Protein AF-A0A969SNU0-F1 (afdb_monomer_lite)

Secondary structure (DSSP, 8-state):
----EEEEEEEE-TTS-EEEEEEEEE-TTS-EEEEEEPPPTTEETTEEPGGG---GGGGHHHHHHHHHHTS--S--S-SS--SSSEEEEEE--TTSSGGGG-HHHHHHHHHHHHHHT--EEEEEES--S-GGGPSPEEETTTTEEE-S--HHHHHHIIIIIIHH----GGGEESPP--

Sequence (178 aa):
RQVSRAAFYRRFNTEGNPRSWGIQFWNGADEQLMTILLPNPLVDGENLLPEGKPDVSKLALYQELRDIYVLGIQPIPFSKNPLKHSYISVCTSTRCLPSRKWQPTFDALKSAVENAGLDIEVRTSGCLEVCQQGPVVFYSDDRTWYTRVNSSVAETIVNEHLLKSNKVIEHCYPPKSV

Foldseek 3Di:
DDWQDKDWDFDADPVRHTFFTWMWTADLVRDTDDIGTAFTQQDDDPDGPPDDRGPCVSCPVVVVCCCVPPVVVDDDPDQFFPDPAKEKEWECEPVAPQNVPRVQLLVLLVVLCVVLVHRYHRYYHYDPPPRVFDRWMFTRTRGWIFGPGGSVNSNCCCVQCVNPVHDPQVGTPPRPDD

Radius of gyration: 20.19 Å; chains: 1; bounding box: 47×32×55 Å

pLDDT: mean 89.55, std 9.38, range [43.19, 98.5]

Structure (mmCIF, N/CA/C/O backbone):
data_AF-A0A969SNU0-F1
#
_entry.id   AF-A0A969SNU0-F1
#
loop_
_atom_site.group_PDB
_atom_site.id
_atom_site.type_symbol
_atom_site.label_atom_id
_atom_site.label_alt_id
_atom_site.label_comp_id
_atom_site.label_asym_id
_atom_site.label_entity_id
_atom_site.label_seq_id
_atom_site.pdbx_PDB_ins_code
_atom_site.Cartn_x
_atom_site.Cartn_y
_atom_site.Cartn_z
_atom_site.occupancy
_atom_site.B_iso_or_equiv
_atom_site.auth_seq_id
_atom_site.auth_comp_id
_atom_site.auth_asym_id
_atom_site.auth_atom_id
_atom_site.pdbx_PDB_model_num
ATOM 1 N N . ARG A 1 1 ? 14.546 -6.048 7.662 1.00 65.94 1 ARG A N 1
ATOM 2 C CA . ARG A 1 1 ? 14.403 -4.609 7.319 1.00 65.94 1 ARG A CA 1
ATOM 3 C C . ARG A 1 1 ? 13.138 -4.467 6.477 1.00 65.94 1 ARG A C 1
ATOM 5 O O . ARG A 1 1 ? 13.038 -5.186 5.493 1.00 65.94 1 ARG A O 1
ATOM 12 N N . GLN A 1 2 ? 12.164 -3.649 6.882 1.00 78.19 2 GLN A N 1
ATOM 13 C CA . GLN A 1 2 ? 10.914 -3.469 6.128 1.00 78.19 2 GLN A CA 1
ATOM 14 C C . GLN A 1 2 ? 11.109 -2.473 4.977 1.00 78.19 2 GLN A C 1
ATOM 16 O O . GLN A 1 2 ? 11.840 -1.490 5.119 1.00 78.19 2 GLN A O 1
ATOM 21 N N . VAL A 1 3 ? 10.453 -2.742 3.849 1.00 85.06 3 VAL A N 1
ATOM 22 C CA . VAL A 1 3 ? 10.376 -1.819 2.712 1.00 85.06 3 VAL A CA 1
ATOM 23 C C . VAL A 1 3 ? 9.491 -0.634 3.097 1.00 85.06 3 VAL A C 1
ATOM 25 O O . VAL A 1 3 ? 8.389 -0.825 3.606 1.00 85.06 3 VAL A O 1
ATOM 28 N N . SER A 1 4 ? 9.966 0.584 2.842 1.00 80.44 4 SER A N 1
ATOM 29 C CA . SER A 1 4 ? 9.209 1.829 3.034 1.00 80.44 4 SER A CA 1
ATOM 30 C C . SER A 1 4 ? 8.809 2.488 1.712 1.00 80.44 4 SER A C 1
ATOM 32 O O . SER A 1 4 ? 7.829 3.225 1.677 1.00 80.44 4 SER A O 1
ATOM 34 N N . ARG A 1 5 ? 9.578 2.247 0.643 1.00 85.31 5 ARG A N 1
ATOM 35 C CA . ARG A 1 5 ? 9.403 2.853 -0.679 1.00 85.31 5 ARG A CA 1
ATOM 36 C C . ARG A 1 5 ? 9.820 1.872 -1.764 1.00 85.31 5 ARG A C 1
ATOM 38 O O . ARG A 1 5 ? 10.840 1.196 -1.623 1.00 85.31 5 ARG A O 1
ATOM 45 N N . ALA A 1 6 ? 9.073 1.872 -2.862 1.00 91.38 6 ALA A N 1
ATOM 46 C CA . ALA A 1 6 ? 9.443 1.233 -4.116 1.00 91.38 6 ALA A CA 1
ATOM 47 C C . ALA A 1 6 ? 9.360 2.256 -5.256 1.00 91.38 6 ALA A C 1
ATOM 49 O O . ALA A 1 6 ? 8.522 3.155 -5.211 1.00 91.38 6 ALA A O 1
ATOM 50 N N . ALA A 1 7 ? 10.218 2.136 -6.265 1.00 93.25 7 ALA A N 1
ATOM 51 C CA . ALA A 1 7 ? 10.156 2.979 -7.455 1.00 93.25 7 ALA A CA 1
ATOM 52 C C . ALA A 1 7 ? 10.641 2.220 -8.687 1.00 93.25 7 ALA A C 1
ATOM 54 O O . ALA A 1 7 ? 11.603 1.450 -8.624 1.00 93.25 7 ALA A O 1
ATOM 55 N N . PHE A 1 8 ? 9.998 2.490 -9.819 1.00 95.88 8 PHE A N 1
ATOM 56 C CA . PHE A 1 8 ? 10.494 2.074 -11.123 1.00 95.88 8 PHE A CA 1
ATOM 57 C C . PHE A 1 8 ? 11.680 2.952 -11.504 1.00 95.88 8 PHE A C 1
ATOM 59 O O . PHE A 1 8 ? 11.614 4.176 -11.381 1.00 95.88 8 PHE A O 1
ATOM 66 N N . TYR A 1 9 ? 12.743 2.347 -12.022 1.00 94.19 9 TYR A N 1
ATOM 67 C CA . TYR A 1 9 ? 13.899 3.085 -12.513 1.00 94.19 9 TYR A CA 1
ATOM 68 C C . TYR A 1 9 ? 14.204 2.745 -13.969 1.00 94.19 9 TYR A C 1
ATOM 70 O O . TYR A 1 9 ? 13.859 1.679 -14.487 1.00 94.19 9 TYR A O 1
ATOM 78 N N . ARG A 1 10 ? 14.908 3.682 -14.605 1.00 94.00 10 ARG A N 1
ATOM 79 C CA . ARG A 1 10 ? 15.679 3.464 -15.826 1.00 94.00 10 ARG A CA 1
ATOM 80 C C . ARG A 1 10 ? 17.091 3.970 -15.573 1.00 94.00 10 ARG A C 1
ATOM 82 O O . ARG A 1 10 ? 17.249 5.092 -15.097 1.00 94.00 10 ARG A O 1
ATOM 89 N N . ARG A 1 11 ? 18.107 3.152 -15.842 1.00 91.31 11 ARG A N 1
ATOM 90 C CA . ARG A 1 11 ? 19.505 3.613 -15.834 1.00 91.31 11 ARG A CA 1
ATOM 91 C C . ARG A 1 11 ? 19.871 4.055 -17.233 1.00 91.31 11 ARG A C 1
ATOM 93 O O . ARG A 1 11 ? 19.587 3.331 -18.181 1.00 91.31 11 ARG A O 1
ATOM 100 N N . PHE A 1 12 ? 20.511 5.205 -17.339 1.00 92.00 12 PHE A N 1
ATOM 101 C CA . PHE A 1 12 ? 20.930 5.788 -18.604 1.00 92.00 12 PHE A CA 1
ATOM 102 C C . PHE A 1 12 ? 22.453 5.712 -18.728 1.00 92.00 12 PHE A C 1
ATOM 104 O O . PHE A 1 12 ? 23.153 5.767 -17.715 1.00 92.00 12 PHE A O 1
ATOM 111 N N . ASN A 1 13 ? 22.966 5.536 -19.946 1.00 88.31 13 ASN A N 1
ATOM 112 C CA . ASN A 1 13 ? 24.395 5.706 -20.215 1.00 88.31 13 ASN A CA 1
ATOM 113 C C . ASN A 1 13 ? 24.758 7.201 -20.308 1.00 88.31 13 ASN A C 1
ATOM 115 O O . ASN A 1 13 ? 23.899 8.075 -20.199 1.00 88.31 13 ASN A O 1
ATOM 119 N N . THR A 1 14 ? 26.038 7.488 -20.542 1.00 91.81 14 THR A N 1
ATOM 120 C CA . THR A 1 14 ? 26.575 8.850 -20.715 1.00 91.81 14 THR A CA 1
ATOM 121 C C . THR A 1 14 ? 25.947 9.624 -21.877 1.00 91.81 14 THR A C 1
ATOM 123 O O . THR A 1 14 ? 25.948 10.848 -21.857 1.00 91.81 14 THR A O 1
ATOM 126 N N . GLU A 1 15 ? 25.381 8.930 -22.864 1.00 90.12 15 GLU A N 1
ATOM 127 C CA . GLU A 1 15 ? 24.693 9.518 -24.021 1.00 90.12 15 GLU A CA 1
ATOM 128 C C . GLU A 1 15 ? 23.202 9.788 -23.752 1.00 90.12 15 GLU A C 1
ATOM 130 O O . GLU A 1 15 ? 22.497 10.277 -24.628 1.00 90.12 15 GLU A O 1
ATOM 135 N N . GLY A 1 16 ? 22.688 9.437 -22.566 1.00 89.38 16 GLY A N 1
ATOM 136 C CA . GLY A 1 16 ? 21.270 9.585 -22.225 1.00 89.38 16 GLY A CA 1
ATOM 137 C C . GLY A 1 16 ? 20.365 8.463 -22.747 1.00 89.38 16 GLY A C 1
ATOM 138 O O . GLY A 1 16 ? 19.144 8.566 -22.646 1.00 89.38 16 GLY A O 1
ATOM 139 N N . ASN A 1 17 ? 20.930 7.366 -23.254 1.00 87.50 17 ASN A N 1
ATOM 140 C CA . ASN A 1 17 ? 20.182 6.195 -23.709 1.00 87.50 17 ASN A CA 1
ATOM 141 C C . ASN A 1 17 ? 19.892 5.240 -22.537 1.00 87.50 17 ASN A C 1
ATOM 143 O O . ASN A 1 17 ? 20.812 4.919 -21.775 1.00 87.50 17 ASN A O 1
ATOM 147 N N . PRO A 1 18 ? 18.651 4.742 -22.366 1.00 89.94 18 PRO A N 1
ATOM 148 C CA . PRO A 1 18 ? 18.333 3.799 -21.300 1.00 89.94 18 PRO A CA 1
ATOM 149 C C . PRO A 1 18 ? 19.004 2.440 -21.554 1.00 89.94 18 PRO A C 1
ATOM 151 O O . PRO A 1 18 ? 19.014 1.927 -22.670 1.00 89.94 18 PRO A O 1
ATOM 154 N N . ARG A 1 19 ? 19.572 1.851 -20.500 1.00 89.75 19 ARG A N 1
ATOM 155 C CA . ARG A 1 19 ? 20.339 0.594 -20.536 1.00 89.75 19 ARG A CA 1
ATOM 156 C C . ARG A 1 19 ? 19.804 -0.488 -19.610 1.00 89.75 19 ARG A C 1
ATOM 158 O O . ARG A 1 19 ? 20.168 -1.647 -19.771 1.00 89.75 19 ARG A O 1
ATOM 165 N N . SER A 1 20 ? 18.991 -0.130 -18.621 1.00 91.44 20 SER A N 1
ATOM 166 C CA . SER A 1 20 ? 18.412 -1.080 -17.670 1.00 91.44 20 SER A CA 1
ATOM 167 C C . SER A 1 20 ? 17.108 -0.536 -17.108 1.00 91.44 20 SER A C 1
ATOM 169 O O . SER A 1 20 ? 16.992 0.667 -16.864 1.00 91.44 20 SER A O 1
ATOM 171 N N . TRP A 1 21 ? 16.163 -1.443 -16.881 1.00 95.25 21 TRP A N 1
ATOM 172 C CA . TRP A 1 21 ? 14.843 -1.201 -16.319 1.00 95.25 21 TRP A CA 1
ATOM 173 C C . TRP A 1 21 ? 14.670 -2.097 -15.099 1.00 95.25 21 TRP A C 1
ATOM 175 O O . TRP A 1 21 ? 15.152 -3.232 -15.075 1.00 95.25 21 TRP A O 1
ATOM 185 N N . GLY A 1 22 ? 13.977 -1.604 -14.084 1.00 96.19 22 GLY A N 1
ATOM 186 C CA . GLY A 1 22 ? 13.720 -2.401 -12.897 1.00 96.19 22 GLY A CA 1
ATOM 187 C C . GLY A 1 22 ? 12.933 -1.657 -11.839 1.00 96.19 22 GLY A C 1
ATOM 188 O O . GLY A 1 22 ? 12.478 -0.530 -12.051 1.00 96.19 22 GLY A O 1
ATOM 189 N N . ILE A 1 23 ? 12.802 -2.307 -10.689 1.00 97.12 23 ILE A N 1
ATOM 190 C CA . ILE A 1 23 ? 12.164 -1.767 -9.492 1.00 97.12 23 ILE A CA 1
ATOM 191 C C . ILE A 1 23 ? 13.193 -1.789 -8.368 1.00 97.12 23 ILE A C 1
ATOM 193 O O . ILE A 1 23 ? 13.840 -2.807 -8.119 1.00 97.12 23 ILE A O 1
ATOM 197 N N . GLN A 1 24 ? 13.358 -0.661 -7.691 1.00 95.69 24 GLN A N 1
ATOM 198 C CA . GLN A 1 24 ? 14.216 -0.534 -6.519 1.00 95.69 24 GLN A CA 1
ATOM 199 C C . GLN A 1 24 ? 13.369 -0.354 -5.265 1.00 95.69 24 GLN A C 1
ATOM 201 O O . GLN A 1 24 ? 12.310 0.271 -5.305 1.00 95.69 24 GLN A O 1
ATOM 206 N N . PHE A 1 25 ? 13.864 -0.900 -4.158 1.00 94.31 25 PHE A N 1
ATOM 207 C CA . PHE A 1 25 ? 13.226 -0.845 -2.849 1.00 94.31 25 PHE A CA 1
ATOM 208 C C . PHE A 1 25 ? 14.169 -0.216 -1.831 1.00 94.31 25 PHE A C 1
ATOM 210 O O . PHE A 1 25 ? 15.359 -0.539 -1.807 1.00 94.31 25 PHE A O 1
ATOM 217 N N . TRP A 1 26 ? 13.626 0.626 -0.955 1.00 90.81 26 TRP A N 1
ATOM 218 C CA . TRP A 1 26 ? 14.364 1.289 0.121 1.00 90.81 26 TRP A CA 1
ATOM 219 C C . TRP A 1 26 ? 13.700 1.056 1.474 1.00 90.81 26 TRP A C 1
ATOM 221 O O . TRP A 1 26 ? 12.497 0.786 1.549 1.00 90.81 26 TRP A O 1
ATOM 231 N N . ASN A 1 27 ? 14.485 1.157 2.546 1.00 86.75 27 ASN A N 1
ATOM 232 C CA . ASN A 1 27 ? 13.970 1.191 3.914 1.00 86.75 27 ASN A CA 1
ATOM 233 C C . ASN A 1 27 ? 13.645 2.627 4.364 1.00 86.75 27 ASN A C 1
ATOM 235 O O . ASN A 1 27 ? 13.804 3.595 3.624 1.00 86.75 27 ASN A O 1
ATOM 239 N N . GLY A 1 28 ? 13.149 2.780 5.594 1.00 76.94 28 GLY A N 1
ATOM 240 C CA . GLY A 1 28 ? 12.814 4.092 6.166 1.00 76.94 28 GLY A CA 1
ATOM 241 C C . GLY A 1 28 ? 14.004 5.041 6.381 1.00 76.94 28 GLY A C 1
ATOM 242 O O . GLY A 1 28 ? 13.769 6.208 6.670 1.00 76.94 28 GLY A O 1
ATOM 243 N N . ALA A 1 29 ? 15.242 4.558 6.232 1.00 83.81 29 ALA A N 1
ATOM 244 C CA . ALA A 1 29 ? 16.483 5.329 6.334 1.00 83.81 29 ALA A CA 1
ATOM 245 C C . ALA A 1 29 ? 17.104 5.634 4.953 1.00 83.81 29 ALA A C 1
ATOM 247 O O . ALA A 1 29 ? 18.279 5.971 4.871 1.00 83.81 29 ALA A O 1
ATOM 248 N N . ASP A 1 30 ? 16.327 5.482 3.872 1.00 84.62 30 ASP A N 1
ATOM 249 C CA . ASP A 1 30 ? 16.752 5.682 2.479 1.00 84.62 30 ASP A CA 1
ATOM 250 C C . ASP A 1 30 ? 17.898 4.762 2.009 1.00 84.62 30 ASP A C 1
ATOM 252 O O . ASP A 1 30 ? 18.492 4.972 0.950 1.00 84.62 30 ASP A O 1
ATOM 256 N N . GLU A 1 31 ? 18.157 3.665 2.722 1.00 91.44 31 GLU A N 1
ATOM 257 C CA . GLU A 1 31 ? 19.105 2.642 2.285 1.00 91.44 31 GLU A CA 1
ATOM 258 C C . GLU A 1 31 ? 18.443 1.709 1.264 1.00 91.44 31 GLU A C 1
ATOM 260 O O . GLU A 1 31 ? 17.325 1.221 1.477 1.00 91.44 31 GLU A O 1
ATOM 265 N N . GLN A 1 32 ? 19.143 1.423 0.163 1.00 92.94 32 GLN A N 1
ATOM 266 C CA . GLN A 1 32 ? 18.668 0.473 -0.841 1.00 92.94 32 GLN A CA 1
ATOM 267 C C . GLN A 1 32 ? 18.650 -0.947 -0.256 1.00 92.94 32 GLN A C 1
ATOM 269 O O . GLN A 1 32 ? 19.659 -1.441 0.240 1.00 92.94 32 GLN A O 1
ATOM 274 N N . LEU A 1 33 ? 17.498 -1.612 -0.341 1.00 94.25 33 LEU A N 1
ATOM 275 C CA . LEU A 1 33 ? 17.295 -2.975 0.150 1.00 94.25 33 LEU A CA 1
ATOM 276 C C . LEU A 1 33 ? 17.443 -4.015 -0.956 1.00 94.25 33 LEU A C 1
ATOM 278 O O . LEU A 1 33 ? 18.161 -4.996 -0.801 1.00 94.25 33 LEU A O 1
ATOM 282 N N . MET A 1 34 ? 16.719 -3.820 -2.056 1.00 94.88 34 MET A N 1
ATOM 283 C CA . MET A 1 34 ? 16.581 -4.812 -3.116 1.00 94.88 34 MET A CA 1
ATOM 284 C C . MET A 1 34 ? 16.410 -4.119 -4.462 1.00 94.88 34 MET A C 1
ATOM 286 O O . MET A 1 34 ? 15.895 -3.002 -4.548 1.00 94.88 34 MET A O 1
ATOM 290 N N . THR A 1 35 ? 16.852 -4.788 -5.522 1.00 95.19 35 THR A N 1
ATOM 291 C CA . THR A 1 35 ? 16.574 -4.410 -6.906 1.00 95.19 35 THR A CA 1
ATOM 292 C C . THR A 1 35 ? 16.012 -5.618 -7.636 1.00 95.19 35 THR A C 1
ATOM 294 O O . THR A 1 35 ? 16.639 -6.673 -7.643 1.00 95.19 35 THR A O 1
ATOM 297 N N . ILE A 1 36 ? 14.847 -5.453 -8.254 1.00 95.56 36 ILE A N 1
ATOM 298 C CA . ILE A 1 36 ? 14.295 -6.408 -9.212 1.00 95.56 36 ILE A CA 1
ATOM 299 C C . ILE A 1 36 ? 14.648 -5.889 -10.601 1.00 95.56 36 ILE A C 1
ATOM 301 O O . ILE A 1 36 ? 14.197 -4.813 -11.000 1.00 95.56 36 ILE A O 1
ATOM 305 N N . LEU A 1 37 ? 15.477 -6.643 -11.319 1.00 94.31 37 LEU A N 1
ATOM 306 C CA . LEU A 1 37 ? 15.777 -6.374 -12.720 1.00 94.31 37 LEU A CA 1
ATOM 307 C C . LEU A 1 37 ? 14.605 -6.862 -13.569 1.00 94.31 37 LEU A C 1
ATOM 309 O O . LEU A 1 37 ? 14.165 -8.001 -13.423 1.00 94.31 37 LEU A O 1
ATOM 313 N N . LEU A 1 38 ? 14.096 -5.992 -14.436 1.00 95.31 38 LEU A N 1
ATOM 314 C CA . LEU A 1 38 ? 13.053 -6.342 -15.396 1.00 95.31 38 LEU A CA 1
ATOM 315 C C . LEU A 1 38 ? 13.685 -6.679 -16.755 1.00 95.31 38 LEU A C 1
ATOM 317 O O . LEU A 1 38 ? 14.852 -6.331 -16.980 1.00 95.31 38 LEU A O 1
ATOM 321 N N . PRO A 1 39 ? 12.955 -7.369 -17.654 1.00 94.06 39 PRO A N 1
ATOM 322 C CA . PRO A 1 39 ? 13.509 -7.782 -18.935 1.00 94.06 39 PRO A CA 1
ATOM 323 C C . PRO A 1 39 ? 14.117 -6.604 -19.703 1.00 94.06 39 PRO A C 1
ATOM 325 O O . PRO A 1 39 ? 13.555 -5.507 -19.760 1.00 94.06 39 PRO A O 1
ATOM 328 N N . ASN A 1 40 ? 15.304 -6.834 -20.263 1.00 91.44 40 ASN A N 1
ATOM 329 C CA . ASN A 1 40 ? 16.088 -5.801 -20.921 1.00 91.44 40 ASN A CA 1
ATOM 330 C C . ASN A 1 40 ? 15.964 -5.941 -22.448 1.00 91.44 40 ASN A C 1
ATOM 332 O O . ASN A 1 40 ? 16.362 -6.978 -22.979 1.00 91.44 40 ASN A O 1
ATOM 336 N N . PRO A 1 41 ? 15.477 -4.916 -23.171 1.00 91.56 41 PRO A N 1
ATOM 337 C CA . PRO A 1 41 ? 15.333 -4.948 -24.625 1.00 91.56 41 PRO A CA 1
ATOM 338 C C . PRO A 1 41 ? 16.670 -5.031 -25.370 1.00 91.56 41 PRO A C 1
ATOM 340 O O . PRO A 1 41 ? 16.661 -5.213 -26.578 1.00 91.56 41 PRO A O 1
ATOM 343 N N . LEU A 1 42 ? 17.809 -4.873 -24.687 1.00 88.56 42 LEU A N 1
ATOM 344 C CA . LEU A 1 42 ? 19.155 -4.918 -25.270 1.00 88.56 42 LEU A CA 1
ATOM 345 C C . LEU A 1 42 ? 19.896 -6.245 -25.011 1.00 88.56 42 LEU A C 1
ATOM 347 O O . LEU A 1 42 ? 21.056 -6.373 -25.401 1.00 88.56 42 LEU A O 1
ATOM 351 N N . VAL A 1 43 ? 19.268 -7.206 -24.327 1.00 84.69 43 VAL A N 1
ATOM 352 C CA . VAL A 1 43 ? 19.901 -8.465 -23.893 1.00 84.69 43 VAL A CA 1
ATOM 353 C C . VAL A 1 43 ? 19.089 -9.655 -24.387 1.00 84.69 43 VAL A C 1
ATOM 355 O O . VAL A 1 43 ? 17.857 -9.629 -24.333 1.00 84.69 43 VAL A O 1
ATOM 358 N N . ASP A 1 44 ? 19.765 -10.712 -24.829 1.00 80.81 44 ASP A N 1
ATOM 359 C CA . ASP A 1 44 ? 19.161 -11.997 -25.174 1.00 80.81 44 ASP A CA 1
ATOM 360 C C . ASP A 1 44 ? 19.992 -13.172 -24.641 1.00 80.81 44 ASP A C 1
ATOM 362 O O . ASP A 1 44 ? 21.097 -13.448 -25.107 1.00 80.81 44 ASP A O 1
ATOM 366 N N . GLY A 1 45 ? 19.479 -13.841 -23.604 1.00 77.38 45 GLY A N 1
ATOM 367 C CA . GLY A 1 45 ? 20.263 -14.799 -22.821 1.00 77.38 45 GLY A CA 1
ATOM 368 C C . GLY A 1 45 ? 21.471 -14.127 -22.159 1.00 77.38 45 GLY A C 1
ATOM 369 O O . GLY A 1 45 ? 21.327 -13.103 -21.493 1.00 77.38 45 GLY A O 1
ATOM 370 N N . GLU A 1 46 ? 22.660 -14.697 -22.356 1.00 71.81 46 GLU A N 1
ATOM 371 C CA . GLU A 1 46 ? 23.937 -14.107 -21.918 1.00 71.81 46 GLU A CA 1
ATOM 372 C C . GLU A 1 46 ? 24.520 -13.117 -22.938 1.00 71.81 46 GLU A C 1
ATOM 374 O O . GLU A 1 46 ? 25.493 -12.420 -22.650 1.00 71.81 46 GLU A O 1
ATOM 379 N N . ASN A 1 47 ? 23.922 -13.023 -24.129 1.00 66.81 47 ASN A N 1
ATOM 380 C CA . ASN A 1 47 ? 24.421 -12.171 -25.194 1.00 66.81 47 ASN A CA 1
ATOM 381 C C . ASN A 1 47 ? 23.821 -10.769 -25.090 1.00 66.81 47 ASN A C 1
ATOM 383 O O . ASN A 1 47 ? 22.615 -10.578 -24.913 1.00 66.81 47 ASN A O 1
ATOM 387 N N . LEU A 1 48 ? 24.665 -9.760 -25.282 1.00 68.69 48 LEU A N 1
ATOM 388 C CA . LEU A 1 48 ? 24.175 -8.456 -25.710 1.00 68.69 48 LEU A CA 1
ATOM 389 C C . LEU A 1 48 ? 23.662 -8.617 -27.141 1.00 68.69 48 LEU A C 1
ATOM 391 O O . LEU A 1 48 ? 24.344 -9.222 -27.971 1.00 68.69 48 LEU A O 1
ATOM 395 N N . LEU A 1 49 ? 22.459 -8.111 -27.422 1.00 62.47 49 LEU A N 1
ATOM 396 C CA . LEU A 1 49 ? 21.919 -8.172 -28.776 1.00 62.47 49 LEU A CA 1
ATOM 397 C C . LEU A 1 49 ? 22.918 -7.535 -29.759 1.00 62.47 49 LEU A C 1
ATOM 399 O O . LEU A 1 49 ? 23.470 -6.470 -29.452 1.00 62.47 49 LEU A O 1
ATOM 403 N N . PRO A 1 50 ? 23.155 -8.151 -30.931 1.00 52.97 50 PRO A N 1
ATOM 404 C CA . PRO A 1 50 ? 24.047 -7.583 -31.929 1.00 52.97 50 PRO A CA 1
ATOM 405 C C . PRO A 1 50 ? 23.497 -6.234 -32.408 1.00 52.97 50 PRO A C 1
ATOM 407 O O . PRO A 1 50 ? 22.335 -6.127 -32.794 1.00 52.97 50 PRO A O 1
ATOM 410 N N . GLU A 1 51 ? 24.345 -5.206 -32.383 1.00 58.19 51 GLU A N 1
ATOM 411 C CA . GLU A 1 51 ? 24.183 -3.963 -33.150 1.00 58.19 51 GLU A CA 1
ATOM 412 C C . GLU A 1 51 ? 22.826 -3.245 -33.017 1.00 58.19 51 GLU A C 1
ATOM 414 O O . GLU A 1 51 ? 22.107 -3.012 -33.986 1.00 58.19 51 GLU A O 1
ATOM 419 N N . GLY A 1 52 ? 22.488 -2.811 -31.801 1.00 61.66 52 GLY A N 1
ATOM 420 C CA . GLY A 1 52 ? 21.605 -1.649 -31.627 1.00 61.66 52 GLY A CA 1
ATOM 421 C C . GLY A 1 52 ? 20.147 -1.816 -32.068 1.00 61.66 52 GLY A C 1
ATOM 422 O O . GLY A 1 52 ? 19.448 -0.810 -32.174 1.00 61.66 52 GLY A O 1
ATOM 423 N N . LYS A 1 53 ? 19.661 -3.044 -32.289 1.00 76.12 53 LYS A N 1
ATOM 424 C CA . LYS A 1 53 ? 18.234 -3.325 -32.511 1.00 76.12 53 LYS A CA 1
ATOM 425 C C . LYS A 1 53 ? 17.581 -3.800 -31.208 1.00 76.12 53 LYS A C 1
ATOM 427 O O . LYS A 1 53 ? 17.626 -4.993 -30.919 1.00 76.12 53 LYS A O 1
ATOM 432 N N . PRO A 1 54 ? 17.009 -2.893 -30.395 1.00 85.62 54 PRO A N 1
ATOM 433 C CA . PRO A 1 54 ? 16.303 -3.283 -29.184 1.00 85.62 54 PRO A CA 1
ATOM 434 C C . PRO A 1 54 ? 15.056 -4.107 -29.514 1.00 85.62 54 PRO A C 1
ATOM 436 O O . PRO A 1 54 ? 14.219 -3.680 -30.311 1.00 85.62 54 PRO A O 1
ATOM 439 N N . ASP A 1 55 ? 14.882 -5.235 -28.833 1.00 89.94 55 ASP A N 1
ATOM 440 C CA . ASP A 1 55 ? 13.607 -5.944 -28.802 1.00 89.94 55 ASP A CA 1
ATOM 441 C C . ASP A 1 55 ? 12.681 -5.280 -27.776 1.00 89.94 55 ASP A C 1
ATOM 443 O O . ASP A 1 55 ? 12.668 -5.602 -26.585 1.00 89.94 55 ASP A O 1
ATOM 447 N N . VAL A 1 56 ? 11.910 -4.302 -28.250 1.00 90.38 56 VAL A N 1
ATOM 448 C CA . VAL A 1 56 ? 10.993 -3.516 -27.414 1.00 90.38 56 VAL A CA 1
ATOM 449 C C . VAL A 1 56 ? 9.868 -4.348 -26.804 1.00 90.38 56 VAL A C 1
ATOM 451 O O . VAL A 1 56 ? 9.305 -3.928 -25.793 1.00 90.38 56 VAL A O 1
ATOM 454 N N . SER A 1 57 ? 9.558 -5.526 -27.358 1.00 93.19 57 SER A N 1
ATOM 455 C CA . SER A 1 57 ? 8.514 -6.403 -26.817 1.00 93.19 57 SER A CA 1
ATOM 456 C C . SER A 1 57 ? 8.850 -6.878 -25.399 1.00 93.19 57 SER A C 1
ATOM 458 O O . SER A 1 57 ? 7.956 -7.024 -24.563 1.00 93.19 57 SER A O 1
ATOM 460 N N . LYS A 1 58 ? 10.145 -6.982 -25.065 1.00 92.88 58 LYS A N 1
ATOM 461 C CA . LYS A 1 58 ? 10.626 -7.319 -23.715 1.00 92.88 58 LYS A CA 1
ATOM 462 C C . LYS A 1 58 ? 10.205 -6.286 -22.663 1.00 92.88 58 LYS A C 1
ATOM 464 O O . LYS A 1 58 ? 10.127 -6.610 -21.482 1.00 92.88 58 LYS A O 1
ATOM 469 N N . LEU A 1 59 ? 9.871 -5.055 -23.060 1.00 95.00 59 LEU A N 1
ATOM 470 C CA . LEU A 1 59 ? 9.389 -4.024 -22.136 1.00 95.00 59 LEU A CA 1
ATOM 471 C C . LEU A 1 59 ? 7.906 -4.163 -21.760 1.00 95.00 59 LEU A C 1
ATOM 473 O O . LEU A 1 59 ? 7.448 -3.375 -20.932 1.00 95.00 59 LEU A O 1
ATOM 477 N N . ALA A 1 60 ? 7.169 -5.137 -22.304 1.00 96.31 60 ALA A N 1
ATOM 478 C CA . ALA A 1 60 ? 5.740 -5.314 -22.030 1.00 96.31 60 ALA A CA 1
ATOM 479 C C . ALA A 1 60 ? 5.434 -5.385 -20.522 1.00 96.31 60 ALA A C 1
ATOM 481 O O . ALA A 1 60 ? 4.620 -4.610 -20.028 1.00 96.31 60 ALA A O 1
ATOM 482 N N . LEU A 1 61 ? 6.172 -6.209 -19.767 1.00 95.62 61 LEU A N 1
ATOM 483 C CA . LEU A 1 61 ? 6.000 -6.323 -18.313 1.00 95.62 61 LEU A CA 1
ATOM 484 C C . LEU A 1 61 ? 6.297 -5.002 -17.580 1.00 95.62 61 LEU A C 1
ATOM 486 O O . LEU A 1 61 ? 5.603 -4.638 -16.636 1.00 95.62 61 LEU A O 1
ATOM 490 N N . TYR A 1 62 ? 7.328 -4.262 -18.003 1.00 95.56 62 TYR A N 1
ATOM 491 C CA . TYR A 1 62 ? 7.643 -2.960 -17.406 1.00 95.56 62 TYR A CA 1
ATOM 492 C C . TYR A 1 62 ? 6.506 -1.956 -17.627 1.00 95.56 62 TYR A C 1
ATOM 494 O O . TYR A 1 62 ? 6.161 -1.211 -16.709 1.00 95.56 62 TYR A O 1
ATOM 502 N N . GLN A 1 63 ? 5.944 -1.927 -18.838 1.00 95.38 63 GLN A N 1
ATOM 503 C CA . GLN A 1 63 ? 4.843 -1.036 -19.199 1.00 95.38 63 GLN A CA 1
ATOM 504 C C . GLN A 1 63 ? 3.573 -1.398 -18.431 1.00 95.38 63 GLN A C 1
ATOM 506 O O . GLN A 1 63 ? 3.024 -0.533 -17.760 1.00 95.38 63 GLN A O 1
ATOM 511 N N . GLU A 1 64 ? 3.187 -2.674 -18.420 1.00 95.81 64 GLU A N 1
ATOM 512 C CA . GLU A 1 64 ? 2.014 -3.165 -17.692 1.00 95.81 64 GLU A CA 1
ATOM 513 C C . GLU A 1 64 ? 2.082 -2.812 -16.199 1.00 95.81 64 GLU A C 1
ATOM 515 O O . GLU A 1 64 ? 1.171 -2.191 -15.651 1.00 95.81 64 GLU A O 1
ATOM 520 N N . LEU A 1 65 ? 3.199 -3.127 -15.536 1.00 95.75 65 LEU A N 1
ATOM 521 C CA . LEU A 1 65 ? 3.370 -2.815 -14.117 1.00 95.75 65 LEU A CA 1
ATOM 522 C C . LEU A 1 65 ? 3.351 -1.301 -13.854 1.00 95.75 65 LEU A C 1
ATOM 524 O O . LEU A 1 65 ? 2.824 -0.858 -12.833 1.00 95.75 65 LEU A O 1
ATOM 528 N N . ARG A 1 66 ? 3.911 -0.490 -14.757 1.00 95.06 66 ARG A N 1
ATOM 529 C CA . ARG A 1 66 ? 3.873 0.973 -14.644 1.00 95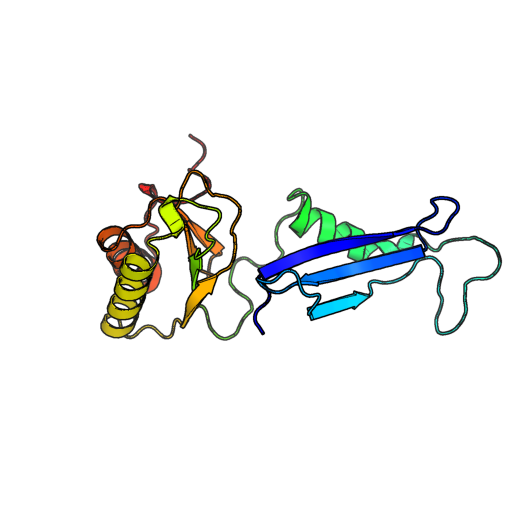.06 66 ARG A CA 1
ATOM 530 C C . ARG A 1 66 ? 2.450 1.509 -14.817 1.00 95.06 66 ARG A C 1
ATOM 532 O O . ARG A 1 66 ? 2.049 2.398 -14.067 1.00 95.06 66 ARG A O 1
ATOM 539 N N . ASP A 1 67 ? 1.692 0.972 -15.759 1.00 96.06 67 ASP A N 1
ATOM 540 C CA . ASP A 1 67 ? 0.321 1.392 -16.042 1.00 96.06 67 ASP A CA 1
ATOM 541 C C . ASP A 1 67 ? -0.619 1.066 -14.874 1.00 96.06 67 ASP A C 1
ATOM 543 O O . ASP A 1 67 ? -1.462 1.892 -14.515 1.00 96.06 67 ASP A O 1
ATOM 547 N N . ILE A 1 68 ? -0.409 -0.081 -14.219 1.00 94.31 68 ILE A N 1
ATOM 548 C CA . ILE A 1 68 ? -1.156 -0.503 -13.026 1.00 94.31 68 ILE A CA 1
ATOM 549 C C . ILE A 1 68 ? -0.737 0.298 -11.782 1.00 94.31 68 ILE A C 1
ATOM 551 O O . ILE A 1 68 ? -1.582 0.886 -11.111 1.00 94.31 68 ILE A O 1
ATOM 555 N N . TYR A 1 69 ? 0.557 0.316 -11.442 1.00 90.88 69 TYR A N 1
ATOM 556 C CA . TYR A 1 69 ? 1.017 0.744 -10.109 1.00 90.88 69 TYR A CA 1
ATOM 557 C C . TYR A 1 69 ? 1.561 2.172 -10.037 1.00 90.88 69 TYR A C 1
ATOM 559 O O . TYR A 1 69 ? 1.725 2.694 -8.936 1.00 90.88 69 TYR A O 1
ATOM 567 N N . VAL A 1 70 ? 1.874 2.804 -11.171 1.00 90.69 70 VAL A N 1
ATOM 568 C CA . VAL A 1 70 ? 2.399 4.181 -11.204 1.00 90.69 70 VAL A CA 1
ATOM 569 C C . VAL A 1 70 ? 1.381 5.136 -11.800 1.00 90.69 70 VAL A C 1
ATOM 571 O O . VAL A 1 70 ? 1.120 6.186 -11.225 1.00 90.69 70 VAL A O 1
ATOM 574 N N . LEU A 1 71 ? 0.827 4.793 -12.963 1.00 92.19 71 LEU A N 1
ATOM 575 C CA . LEU A 1 71 ? -0.121 5.659 -13.659 1.00 92.19 71 LEU A CA 1
ATOM 576 C C . LEU A 1 71 ? -1.565 5.453 -13.199 1.00 92.19 71 LEU A C 1
ATOM 578 O O . LEU A 1 71 ? -2.370 6.366 -13.352 1.00 92.19 71 LEU A O 1
ATOM 582 N N . GLY A 1 72 ? -1.898 4.276 -12.662 1.00 90.62 72 GLY A N 1
ATOM 583 C CA . GLY A 1 72 ? -3.262 3.948 -12.244 1.00 90.62 72 GLY A CA 1
ATOM 584 C C . GLY A 1 72 ? -4.268 3.936 -13.400 1.00 90.62 72 GLY A C 1
ATOM 585 O O . GLY A 1 72 ? -5.456 4.144 -13.173 1.00 90.62 72 GLY A O 1
ATOM 586 N N . ILE A 1 73 ? -3.801 3.729 -14.636 1.00 95.06 73 ILE A N 1
ATOM 587 C CA . ILE A 1 73 ? -4.644 3.692 -15.845 1.00 95.06 73 ILE A CA 1
ATOM 588 C C . ILE A 1 73 ? -5.144 2.281 -16.167 1.00 95.06 73 ILE A C 1
ATOM 590 O O . ILE A 1 73 ? -6.017 2.116 -17.015 1.00 95.06 73 ILE A O 1
ATOM 594 N N . GLN A 1 74 ? -4.596 1.269 -15.496 1.00 93.94 74 GLN A N 1
ATOM 595 C CA . GLN A 1 74 ? -5.058 -0.114 -15.545 1.00 93.94 74 GLN A CA 1
ATOM 596 C C . GLN A 1 74 ? -5.452 -0.576 -14.137 1.00 93.94 74 GLN A C 1
ATOM 598 O O . GLN A 1 74 ? -4.830 -0.154 -13.156 1.00 93.94 74 GLN A O 1
ATOM 603 N N . PRO A 1 75 ? -6.480 -1.432 -14.002 1.00 90.94 75 PRO A N 1
ATOM 604 C CA . PRO A 1 75 ? -6.890 -1.932 -12.703 1.00 90.94 75 PRO A CA 1
ATOM 605 C C . PRO A 1 75 ? -5.828 -2.871 -12.127 1.00 90.94 75 PRO A C 1
ATOM 607 O O . PRO A 1 75 ? -5.172 -3.631 -12.836 1.00 90.94 75 PRO A O 1
ATOM 610 N N . ILE A 1 76 ? -5.707 -2.870 -10.803 1.00 89.19 76 ILE A N 1
ATOM 611 C CA . ILE A 1 76 ? -4.913 -3.879 -10.104 1.00 89.19 76 ILE A CA 1
ATOM 612 C C . ILE A 1 76 ? -5.578 -5.255 -10.320 1.00 89.19 76 ILE A C 1
ATOM 614 O O . ILE A 1 76 ? -6.783 -5.373 -10.078 1.00 89.19 76 ILE A O 1
ATOM 618 N N . PRO A 1 77 ? -4.828 -6.309 -10.702 1.00 88.44 77 PRO A N 1
ATOM 619 C CA . PRO A 1 77 ? -5.391 -7.590 -11.156 1.00 88.44 77 PRO A CA 1
ATOM 620 C C . PRO A 1 77 ? -6.008 -8.453 -10.042 1.00 88.44 77 PRO A C 1
ATOM 622 O O . PRO A 1 77 ? -6.461 -9.566 -10.288 1.00 88.44 77 PRO A O 1
ATOM 625 N N . PHE A 1 78 ? -6.028 -7.958 -8.807 1.00 84.56 78 PHE A N 1
ATOM 626 C CA . PHE A 1 78 ? -6.613 -8.625 -7.652 1.00 84.56 78 PHE A CA 1
ATOM 627 C C . PHE A 1 78 ? -7.606 -7.698 -6.954 1.00 84.56 78 PHE A C 1
ATOM 629 O O . PHE A 1 78 ? -7.370 -6.496 -6.817 1.00 84.56 78 PHE A O 1
ATOM 636 N N . SER A 1 79 ? -8.730 -8.261 -6.513 1.00 78.56 79 SER A N 1
ATOM 637 C CA . SER A 1 79 ? -9.760 -7.562 -5.733 1.00 78.56 79 SER A CA 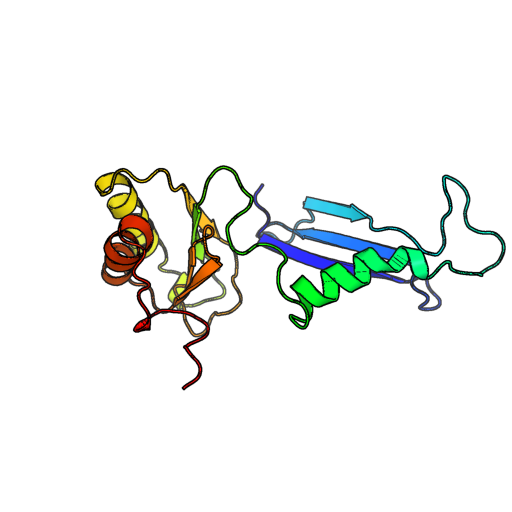1
ATOM 638 C C . SER A 1 79 ? -9.556 -7.698 -4.221 1.00 78.56 79 SER A C 1
ATOM 640 O O . SER A 1 79 ? -9.995 -6.818 -3.482 1.00 78.56 79 SER A O 1
ATOM 642 N N . LYS A 1 80 ? -8.845 -8.748 -3.787 1.00 79.38 80 LYS A N 1
ATOM 643 C CA . LYS A 1 80 ? -8.441 -9.022 -2.402 1.00 79.38 80 LYS A CA 1
ATOM 644 C C . LYS A 1 80 ? -6.926 -9.189 -2.276 1.00 79.38 80 LYS A C 1
ATOM 646 O O . LYS A 1 80 ? -6.246 -9.429 -3.273 1.00 79.38 80 LYS A O 1
ATOM 651 N N . ASN A 1 81 ? -6.408 -9.070 -1.059 1.00 81.25 81 ASN A N 1
ATOM 652 C CA . ASN A 1 81 ? -5.003 -9.282 -0.732 1.00 81.25 81 ASN A CA 1
ATOM 653 C C . ASN A 1 81 ? -4.551 -10.696 -1.134 1.00 81.25 81 ASN A C 1
ATOM 655 O O . ASN A 1 81 ? -5.122 -11.672 -0.651 1.00 81.25 81 ASN A O 1
ATOM 659 N N . PRO A 1 82 ? -3.525 -10.837 -1.991 1.00 79.19 82 PRO A N 1
ATOM 660 C CA . PRO A 1 8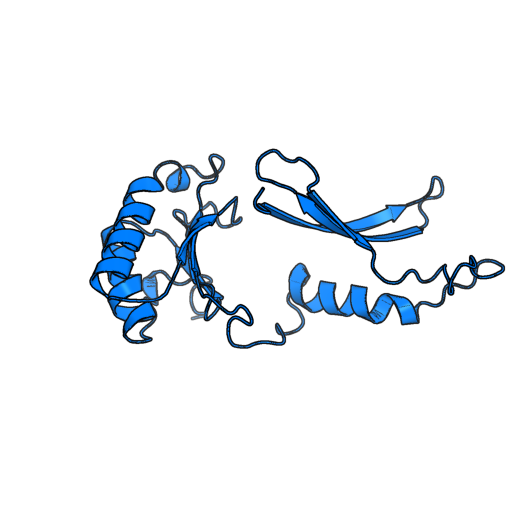2 ? -2.998 -12.148 -2.361 1.00 79.19 82 PRO A CA 1
ATOM 661 C C . PRO A 1 82 ? -2.094 -12.764 -1.276 1.00 79.19 82 PRO A C 1
ATOM 663 O O . PRO A 1 82 ? -1.663 -13.908 -1.419 1.00 79.19 82 PRO A O 1
ATOM 666 N N . LEU A 1 83 ? -1.750 -12.021 -0.217 1.00 80.19 83 LEU A N 1
ATOM 667 C CA . LEU A 1 83 ? -0.916 -12.519 0.878 1.00 80.19 83 LEU A CA 1
ATOM 668 C C . LEU A 1 83 ? -1.718 -13.413 1.830 1.00 80.19 83 L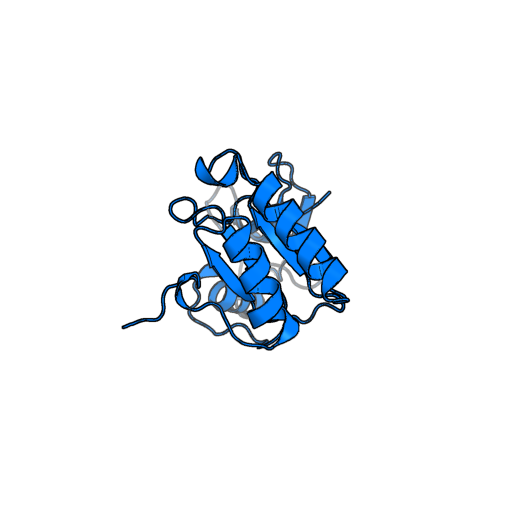EU A C 1
ATOM 670 O O . LEU A 1 83 ? -2.892 -13.175 2.086 1.00 80.19 83 LEU A O 1
ATOM 674 N N . LYS A 1 84 ? -1.042 -14.409 2.416 1.00 82.31 84 LYS A N 1
ATOM 675 C CA . LYS A 1 84 ? -1.652 -15.376 3.344 1.00 82.31 84 LYS A CA 1
ATOM 676 C C . LYS A 1 84 ? -2.233 -14.730 4.608 1.00 82.31 84 LYS A C 1
ATOM 678 O O . LYS A 1 84 ? -3.236 -15.212 5.117 1.00 82.31 84 LYS A O 1
ATOM 683 N N . HIS A 1 85 ? -1.590 -13.674 5.105 1.00 85.12 85 HIS A N 1
ATOM 684 C CA . HIS A 1 85 ? -2.014 -12.956 6.303 1.00 85.12 85 HIS A CA 1
ATOM 685 C C . HIS A 1 85 ? -2.299 -11.501 5.947 1.00 85.12 85 HIS A C 1
ATOM 687 O O . HIS A 1 85 ? -1.437 -10.796 5.405 1.00 85.12 85 HIS A O 1
ATOM 693 N N . SER A 1 86 ? -3.517 -11.062 6.251 1.00 92.94 86 SER A N 1
ATOM 694 C CA . SER A 1 86 ? -3.902 -9.664 6.127 1.00 92.94 86 SER A CA 1
ATOM 695 C C . SER A 1 86 ? -3.370 -8.873 7.317 1.00 92.94 86 SER A C 1
ATOM 697 O O . SER A 1 86 ? -3.267 -9.354 8.440 1.00 92.94 86 SER A O 1
ATOM 699 N N . TYR A 1 87 ? -2.994 -7.636 7.043 1.00 94.62 87 TYR A N 1
ATOM 700 C CA . TYR A 1 87 ? -2.511 -6.673 8.017 1.00 94.62 87 TYR A CA 1
ATOM 701 C C . TYR A 1 87 ? -3.286 -5.357 7.936 1.00 94.62 87 TYR A C 1
ATOM 703 O O . TYR A 1 87 ? -3.796 -4.974 6.874 1.00 94.62 87 TYR A O 1
ATOM 711 N N . ILE A 1 88 ? -3.303 -4.634 9.049 1.00 97.00 88 ILE A N 1
ATOM 712 C CA . ILE A 1 88 ? -3.712 -3.236 9.144 1.00 97.00 88 ILE A CA 1
ATOM 713 C C . ILE A 1 88 ? -2.520 -2.413 9.636 1.00 97.00 88 ILE A C 1
ATOM 715 O O . ILE A 1 88 ? -1.830 -2.799 10.582 1.00 97.00 88 ILE A O 1
ATOM 719 N N . SER A 1 89 ? -2.214 -1.309 8.954 1.00 95.25 89 SER A N 1
ATOM 720 C CA . SER A 1 89 ? -1.011 -0.526 9.243 1.00 95.25 89 SER A CA 1
ATOM 721 C C . SER A 1 89 ? -1.268 0.947 9.488 1.00 95.25 89 SER A C 1
ATOM 723 O O . SER A 1 89 ? -1.990 1.572 8.719 1.00 95.25 89 SER A O 1
ATOM 725 N N . VAL A 1 90 ? -0.596 1.505 10.494 1.00 94.81 90 VAL A N 1
ATOM 726 C CA . VAL A 1 90 ? -0.578 2.938 10.824 1.00 94.81 90 VAL A CA 1
ATOM 727 C C . VAL A 1 90 ? 0.678 3.610 10.262 1.00 94.81 90 VAL A C 1
ATOM 729 O O . VAL A 1 90 ? 1.795 3.146 10.499 1.00 94.81 90 VAL A O 1
ATOM 732 N N . CYS A 1 91 ? 0.510 4.739 9.569 1.00 91.25 91 CYS A N 1
ATOM 733 C CA . CYS A 1 91 ? 1.625 5.571 9.105 1.00 91.25 91 CYS A CA 1
ATOM 734 C C . CYS A 1 91 ? 2.362 6.232 10.276 1.00 91.25 91 CYS A C 1
ATOM 736 O O . CYS A 1 91 ? 1.757 6.982 11.044 1.00 91.25 91 CYS A O 1
ATOM 738 N N . THR A 1 92 ? 3.680 6.032 10.351 1.00 90.25 92 THR A N 1
ATOM 739 C CA . THR A 1 92 ? 4.549 6.574 11.417 1.00 90.25 92 THR A CA 1
ATOM 740 C C . THR A 1 92 ? 5.524 7.641 10.927 1.00 90.25 92 THR A C 1
ATOM 742 O O . THR A 1 92 ? 6.449 8.034 11.641 1.00 90.25 92 THR A O 1
ATOM 745 N N . SER A 1 93 ? 5.355 8.124 9.691 1.00 83.62 93 SER A N 1
ATOM 746 C CA . SER A 1 93 ? 6.292 9.084 9.113 1.00 83.62 93 SER A CA 1
ATOM 747 C C . SER A 1 93 ? 6.345 10.378 9.923 1.00 83.62 93 SER A C 1
ATOM 749 O O . SER A 1 93 ? 5.358 11.103 10.038 1.00 83.62 93 SER A O 1
ATOM 751 N N . THR A 1 94 ? 7.543 10.729 10.391 1.00 78.31 94 THR A N 1
ATOM 752 C CA . THR A 1 94 ? 7.820 11.985 11.107 1.00 78.31 94 THR A CA 1
ATOM 753 C C . THR A 1 94 ? 7.601 13.235 10.246 1.00 78.31 94 THR A C 1
ATOM 755 O O . THR A 1 94 ? 7.441 14.339 10.784 1.00 78.31 94 THR A O 1
ATOM 758 N N . ARG A 1 95 ? 7.550 13.058 8.914 1.00 73.75 95 ARG A N 1
ATOM 759 C CA . ARG A 1 95 ? 7.244 14.100 7.921 1.00 73.75 95 ARG A CA 1
ATOM 760 C C . ARG A 1 95 ? 5.793 14.587 7.998 1.00 73.75 95 ARG A C 1
ATOM 762 O O . ARG A 1 95 ? 5.518 15.710 7.595 1.00 73.75 95 ARG A O 1
ATOM 769 N N . CYS A 1 96 ? 4.875 13.785 8.536 1.00 72.44 96 CYS A N 1
ATOM 770 C CA . CYS A 1 96 ? 3.472 14.152 8.709 1.00 72.44 96 CYS A CA 1
ATOM 771 C C . CYS A 1 96 ? 3.222 14.540 10.174 1.00 72.44 96 CYS A C 1
ATOM 773 O O . CYS A 1 96 ? 3.395 13.718 11.069 1.00 72.44 96 CYS A O 1
ATOM 775 N N . LEU A 1 97 ? 2.819 15.793 10.430 1.00 79.38 97 LEU A N 1
ATOM 776 C CA . LEU A 1 97 ? 2.564 16.287 11.790 1.00 79.38 97 LEU A CA 1
ATOM 777 C C . LEU A 1 97 ? 1.505 15.436 12.533 1.00 79.38 97 LEU A C 1
ATOM 779 O O . LEU A 1 97 ? 1.803 15.016 13.653 1.00 79.38 97 LEU A O 1
ATOM 783 N N . PRO A 1 98 ? 0.344 15.094 11.930 1.00 78.88 98 PRO A N 1
ATOM 784 C CA . PRO A 1 98 ? -0.605 14.155 12.535 1.00 78.88 98 PRO A CA 1
ATOM 785 C C . PRO A 1 98 ? -0.024 12.766 12.835 1.00 78.88 98 PRO A C 1
ATOM 787 O O . PRO A 1 98 ? -0.265 12.221 13.909 1.00 78.88 98 PRO A O 1
ATOM 790 N N . SER A 1 99 ? 0.794 12.206 11.937 1.00 81.94 99 SER A N 1
ATOM 791 C CA . SER A 1 99 ? 1.415 10.885 12.128 1.00 81.94 99 SER A CA 1
ATOM 792 C C . SER A 1 99 ? 2.527 10.863 13.179 1.00 81.94 99 SER A C 1
ATOM 794 O O . SER A 1 99 ? 3.054 9.794 13.467 1.00 81.94 99 SER A O 1
ATOM 796 N N . ARG A 1 100 ? 2.902 11.996 13.790 1.00 84.50 100 ARG A N 1
ATOM 797 C CA . ARG A 1 100 ? 3.871 11.997 14.904 1.00 84.50 100 ARG A CA 1
ATOM 798 C C . ARG A 1 100 ? 3.305 11.372 16.178 1.00 84.50 100 ARG A C 1
ATOM 800 O O . ARG A 1 100 ? 4.077 10.844 16.970 1.00 84.50 100 ARG A O 1
ATOM 807 N N . LYS A 1 101 ? 1.984 11.436 16.369 1.00 87.31 101 LYS A N 1
ATOM 808 C CA . LYS A 1 101 ? 1.263 10.837 17.504 1.00 87.31 101 LYS A CA 1
ATOM 809 C C . LYS A 1 101 ? 0.487 9.605 17.045 1.00 87.31 101 LYS A C 1
ATOM 811 O O . LYS A 1 101 ? -0.730 9.541 17.172 1.00 87.31 101 LYS A O 1
ATOM 816 N N . TRP A 1 102 ? 1.194 8.657 16.444 1.00 91.81 102 TRP A N 1
ATOM 817 C CA . TRP A 1 102 ? 0.605 7.456 15.854 1.00 91.81 102 TRP A CA 1
ATOM 818 C C . TRP A 1 102 ? 0.286 6.362 16.885 1.00 91.81 102 TRP A C 1
ATOM 820 O O . TRP A 1 102 ? -0.563 5.510 16.630 1.00 91.81 102 TRP A O 1
ATOM 830 N N . GLN A 1 103 ? 0.953 6.387 18.043 1.00 95.19 103 GLN A N 1
ATOM 831 C CA . GLN A 1 103 ? 0.889 5.347 19.073 1.00 95.19 103 GLN A CA 1
ATOM 832 C C . GLN A 1 103 ? -0.540 5.100 19.582 1.00 95.19 103 GLN A C 1
ATOM 834 O O . GLN A 1 103 ? -0.963 3.951 19.540 1.00 95.19 103 GLN A O 1
ATOM 839 N N . PRO A 1 104 ? -1.348 6.127 19.928 1.00 95.88 104 PRO A N 1
ATOM 840 C CA . PRO A 1 104 ? -2.715 5.895 20.401 1.00 95.88 104 PRO A CA 1
ATOM 841 C C . PRO A 1 104 ? -3.616 5.219 19.361 1.00 95.88 104 PRO A C 1
ATOM 843 O O . PRO A 1 104 ? -4.517 4.466 19.721 1.00 95.88 104 PRO A O 1
ATOM 846 N N . THR A 1 105 ? -3.391 5.487 18.071 1.00 96.31 105 THR A N 1
ATOM 847 C CA . THR A 1 105 ? -4.116 4.823 16.981 1.00 96.31 105 THR A CA 1
ATOM 848 C C . THR A 1 105 ? -3.663 3.371 16.842 1.00 96.31 105 THR A C 1
ATOM 850 O O . THR A 1 105 ? -4.492 2.483 16.677 1.00 96.31 105 THR A O 1
ATOM 853 N N . PHE A 1 106 ? -2.357 3.114 16.929 1.00 97.31 106 PHE A N 1
ATOM 854 C CA . PHE A 1 106 ? -1.800 1.764 16.862 1.00 97.31 106 PHE A CA 1
ATOM 855 C C . PHE A 1 106 ? -2.264 0.887 18.031 1.00 97.31 106 PHE A C 1
ATOM 857 O O . PHE A 1 106 ? -2.715 -0.233 17.802 1.00 97.31 106 PHE A O 1
ATOM 864 N N . ASP A 1 107 ? -2.210 1.403 19.260 1.00 98.19 107 ASP A N 1
ATOM 865 C CA . ASP A 1 107 ? -2.611 0.672 20.465 1.00 98.19 107 ASP A CA 1
ATOM 866 C C . ASP A 1 107 ? -4.110 0.344 20.444 1.00 98.19 107 ASP A C 1
ATOM 868 O O . ASP A 1 107 ? -4.505 -0.771 20.793 1.00 98.19 107 ASP A O 1
ATOM 872 N N . ALA A 1 108 ? -4.938 1.276 19.957 1.00 98.25 108 ALA A N 1
ATOM 873 C CA . ALA A 1 108 ? -6.373 1.065 19.773 1.00 98.25 108 ALA A CA 1
ATOM 874 C C . ALA A 1 108 ? -6.667 -0.011 18.716 1.00 98.25 108 ALA A C 1
ATOM 876 O O . ALA A 1 108 ? -7.450 -0.921 18.977 1.00 98.25 108 ALA A O 1
ATOM 877 N N . LEU A 1 109 ? -5.998 0.035 17.554 1.00 98.50 109 LEU A N 1
ATOM 878 C CA . LEU A 1 109 ? -6.114 -1.015 16.534 1.00 98.50 109 LEU A CA 1
ATOM 879 C C . LEU A 1 109 ? -5.713 -2.380 17.092 1.00 98.50 109 LEU A C 1
ATOM 881 O O . LEU A 1 109 ? -6.430 -3.355 16.890 1.00 98.50 109 LEU A O 1
ATOM 885 N N . LYS A 1 110 ? -4.581 -2.445 17.799 1.00 98.50 110 LYS A N 1
ATOM 886 C CA . LYS A 1 110 ? -4.068 -3.684 18.386 1.00 98.50 110 LYS A CA 1
ATOM 887 C C . LYS A 1 110 ? -5.054 -4.274 19.390 1.00 98.50 110 LYS A C 1
ATOM 889 O O . LYS A 1 110 ? -5.453 -5.423 19.238 1.00 98.50 110 LYS A O 1
ATOM 894 N N . SER A 1 111 ? -5.501 -3.463 20.344 1.00 98.44 111 SER A N 1
ATOM 895 C CA . SER A 1 111 ? -6.454 -3.883 21.377 1.00 98.44 111 SER A CA 1
ATOM 896 C C . SER A 1 111 ? -7.778 -4.340 20.763 1.00 98.44 111 SER A C 1
ATOM 898 O O . SER A 1 111 ? -8.322 -5.368 21.150 1.00 98.44 111 SER A O 1
ATOM 900 N N . ALA A 1 112 ? -8.294 -3.610 19.770 1.00 98.38 112 ALA A N 1
ATOM 901 C CA . ALA A 1 112 ? -9.547 -3.958 19.113 1.00 98.38 112 ALA A CA 1
ATOM 902 C C . ALA A 1 112 ? -9.442 -5.252 18.287 1.00 98.38 112 ALA A C 1
ATOM 904 O O . ALA A 1 112 ? -10.360 -6.067 18.330 1.00 98.38 112 ALA A O 1
ATOM 905 N N . VAL A 1 113 ? -8.333 -5.473 17.567 1.00 98.31 113 VAL A N 1
ATOM 906 C CA . VAL A 1 113 ? -8.097 -6.714 16.803 1.00 98.31 113 VAL A CA 1
ATOM 907 C C . VAL A 1 113 ? -7.989 -7.922 17.735 1.00 98.31 113 VAL A C 1
ATOM 909 O O . VAL A 1 113 ? -8.614 -8.949 17.466 1.00 98.31 113 VAL A O 1
ATOM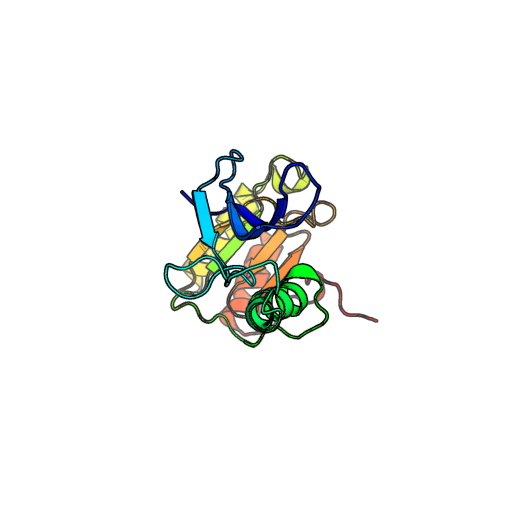 912 N N . GLU A 1 114 ? -7.256 -7.785 18.845 1.00 98.00 114 GLU A N 1
ATOM 913 C CA . GLU A 1 114 ? -7.119 -8.830 19.869 1.00 98.00 114 GLU A CA 1
ATOM 914 C C . GLU A 1 114 ? -8.475 -9.160 20.514 1.00 98.00 114 GLU A C 1
ATOM 916 O O . GLU A 1 114 ? -8.860 -10.327 20.573 1.00 98.00 114 GLU A O 1
ATOM 921 N N . ASN A 1 115 ? -9.245 -8.143 20.914 1.00 98.00 115 ASN A N 1
ATOM 922 C CA . ASN A 1 115 ? -10.572 -8.321 21.514 1.00 98.00 115 ASN A CA 1
ATOM 923 C C . ASN A 1 115 ? -11.589 -8.953 20.550 1.00 98.00 115 ASN A C 1
ATOM 925 O O . ASN A 1 115 ? -12.473 -9.689 20.986 1.00 98.00 115 ASN A O 1
ATOM 929 N N . ALA A 1 116 ? -11.476 -8.673 19.250 1.00 97.25 116 ALA A N 1
ATOM 930 C CA . ALA A 1 116 ? -12.333 -9.252 18.220 1.00 97.25 116 ALA A CA 1
ATOM 931 C C . ALA A 1 116 ? -11.906 -10.673 17.796 1.00 97.25 116 ALA A C 1
ATOM 933 O O . ALA A 1 116 ? -12.641 -11.325 17.055 1.00 97.25 116 ALA A O 1
ATOM 934 N N . GLY A 1 117 ? -10.738 -11.160 18.238 1.00 97.00 117 GLY A N 1
ATOM 935 C CA . GLY A 1 117 ? -10.222 -12.487 17.887 1.00 97.00 117 GLY A CA 1
ATOM 936 C C . GLY A 1 117 ? -9.879 -12.648 16.401 1.00 97.00 117 GLY A C 1
ATOM 937 O O . GLY A 1 117 ? -10.015 -13.743 15.856 1.00 97.00 117 GLY A O 1
ATOM 938 N N . LEU A 1 118 ? -9.479 -11.564 15.728 1.00 95.88 118 LEU A N 1
ATOM 939 C CA . LEU A 1 118 ? -9.188 -11.560 14.291 1.00 95.88 118 LEU A CA 1
ATOM 940 C C . LEU A 1 118 ? -7.725 -11.952 14.016 1.00 95.88 118 LEU A C 1
ATOM 942 O O . LEU A 1 118 ? -6.810 -11.409 14.631 1.00 95.88 118 LEU A O 1
ATOM 946 N N . ASP A 1 119 ? -7.490 -12.826 13.031 1.00 94.44 119 ASP A N 1
ATOM 947 C CA . ASP A 1 119 ? -6.142 -13.144 12.519 1.00 94.44 119 ASP A CA 1
ATOM 948 C C . ASP A 1 119 ? -5.655 -12.048 11.551 1.00 94.44 119 ASP A C 1
ATOM 950 O O . ASP A 1 119 ? -5.570 -12.238 10.335 1.00 94.44 119 ASP A O 1
ATOM 954 N N . ILE A 1 120 ? -5.428 -10.845 12.087 1.00 95.44 120 ILE A N 1
ATOM 955 C CA . ILE A 1 120 ? -4.960 -9.673 11.337 1.00 95.44 120 ILE A CA 1
ATOM 956 C C . ILE A 1 120 ? -3.724 -9.094 12.029 1.00 95.44 120 ILE A C 1
ATOM 958 O O . ILE A 1 120 ? -3.761 -8.722 13.199 1.00 95.44 120 ILE A O 1
ATOM 962 N N . GLU A 1 121 ? -2.622 -8.950 11.295 1.00 95.56 121 GLU A N 1
ATOM 963 C CA . GLU A 1 121 ? -1.401 -8.333 11.825 1.00 95.56 121 GLU A CA 1
ATOM 964 C C . GLU A 1 121 ? -1.589 -6.811 11.969 1.00 95.56 121 GLU A C 1
ATOM 966 O O . GLU A 1 121 ? -1.845 -6.110 10.988 1.00 95.56 121 GLU A O 1
ATOM 971 N N . VAL A 1 122 ? -1.399 -6.264 13.172 1.00 97.06 122 VAL A N 1
ATOM 972 C CA . VAL A 1 122 ? -1.316 -4.808 13.372 1.00 97.06 122 VAL A CA 1
ATOM 973 C C . VAL A 1 122 ? 0.143 -4.374 13.293 1.00 97.06 122 VAL A C 1
ATOM 975 O O . VAL A 1 122 ? 0.975 -4.810 14.090 1.00 97.06 122 VAL A O 1
ATOM 978 N N . ARG A 1 123 ? 0.473 -3.502 12.335 1.00 94.56 123 ARG A N 1
ATOM 979 C CA . ARG A 1 123 ? 1.859 -3.066 12.099 1.00 94.56 123 ARG A CA 1
ATOM 980 C C . ARG A 1 123 ? 1.992 -1.574 11.826 1.00 94.56 123 ARG A C 1
ATOM 982 O O . ARG A 1 123 ? 1.019 -0.843 11.673 1.00 94.56 123 ARG A O 1
ATOM 989 N N . THR A 1 124 ? 3.225 -1.099 11.769 1.00 92.31 124 THR A N 1
ATOM 990 C CA . THR A 1 124 ? 3.528 0.269 11.347 1.00 92.31 124 THR A CA 1
ATOM 991 C C . THR A 1 124 ? 3.870 0.299 9.860 1.00 92.31 124 THR A C 1
ATOM 993 O O . THR A 1 124 ? 4.289 -0.702 9.276 1.00 92.31 124 THR A O 1
ATOM 996 N N . SER A 1 125 ? 3.669 1.447 9.222 1.00 88.50 125 SER A N 1
ATOM 997 C CA . SER A 1 125 ? 4.098 1.703 7.850 1.00 88.50 125 SER A CA 1
ATOM 998 C C . SER A 1 125 ? 4.952 2.962 7.772 1.00 88.50 125 SER A C 1
ATOM 1000 O O . SER A 1 125 ? 4.850 3.866 8.605 1.00 88.50 125 SER A O 1
ATOM 1002 N N . GLY A 1 126 ? 5.765 3.039 6.717 1.00 82.88 126 GLY A N 1
ATOM 1003 C CA . GLY A 1 126 ? 6.453 4.267 6.335 1.00 82.88 126 GLY A CA 1
ATOM 1004 C C . GLY A 1 126 ? 5.492 5.362 5.856 1.00 82.88 126 GLY A C 1
ATOM 1005 O O . GLY A 1 126 ? 4.287 5.332 6.107 1.00 82.88 126 GLY A O 1
ATOM 1006 N N . CYS A 1 127 ? 6.048 6.350 5.151 1.00 83.69 127 CYS A N 1
ATOM 1007 C CA . CYS A 1 127 ? 5.264 7.424 4.545 1.00 83.69 127 CYS A CA 1
ATOM 1008 C C . CYS A 1 127 ? 4.275 6.858 3.523 1.00 83.69 127 CYS A C 1
ATOM 1010 O O . CYS A 1 127 ? 4.675 6.144 2.613 1.00 83.69 127 CYS A O 1
ATOM 1012 N N . LEU A 1 128 ? 3.005 7.226 3.677 1.00 84.88 128 LEU A N 1
ATOM 1013 C CA . LEU A 1 128 ? 1.909 6.832 2.793 1.00 84.88 128 LEU A CA 1
ATOM 1014 C C . LEU A 1 128 ? 1.456 7.973 1.860 1.00 84.88 128 LEU A C 1
ATOM 1016 O O . LEU A 1 128 ? 0.425 7.871 1.215 1.00 84.88 128 LEU A O 1
ATOM 1020 N N . GLU A 1 129 ? 2.206 9.078 1.828 1.00 83.50 129 GLU A N 1
ATOM 1021 C CA . GLU A 1 129 ? 2.048 10.241 0.931 1.00 83.50 129 GLU A CA 1
ATOM 1022 C C . GLU A 1 129 ? 0.755 11.071 1.081 1.00 83.50 129 GLU A C 1
ATOM 1024 O O . GLU A 1 129 ? 0.718 12.223 0.657 1.00 83.50 129 GLU A O 1
ATOM 1029 N N . VAL A 1 130 ? -0.253 10.597 1.818 1.00 84.06 130 VAL A N 1
ATOM 1030 C CA . VAL A 1 130 ? -1.496 11.346 2.110 1.00 84.06 130 VAL A CA 1
ATOM 1031 C C . VAL A 1 130 ? -1.377 12.194 3.393 1.00 84.06 130 VAL A C 1
ATOM 1033 O O . VAL A 1 130 ? -2.234 12.178 4.279 1.00 84.06 130 VAL A O 1
ATOM 1036 N N . CYS A 1 131 ? -0.277 12.943 3.530 1.00 79.81 131 CYS A N 1
ATOM 1037 C CA . CYS A 1 131 ? 0.117 13.595 4.790 1.00 79.81 131 CYS A CA 1
ATOM 1038 C C . CYS A 1 131 ? -0.925 14.575 5.358 1.00 79.81 131 CYS A C 1
ATOM 1040 O O . CYS A 1 131 ? -1.057 14.682 6.576 1.00 79.81 131 CYS A O 1
ATOM 1042 N N . GLN A 1 132 ? -1.665 15.289 4.503 1.00 83.12 132 GLN A N 1
ATOM 1043 C CA . GLN A 1 132 ? -2.664 16.278 4.935 1.00 83.12 132 GLN A CA 1
ATOM 1044 C C . GLN A 1 132 ? -3.886 15.656 5.630 1.00 83.12 132 GLN A C 1
ATOM 1046 O O . GLN A 1 132 ? -4.654 16.368 6.271 1.00 83.12 132 GLN A O 1
ATOM 1051 N N . GLN A 1 133 ? -4.065 14.339 5.513 1.00 85.75 133 GLN A N 1
ATOM 1052 C CA . GLN A 1 133 ? -5.221 13.614 6.040 1.00 85.75 133 GLN A CA 1
ATOM 1053 C C . GLN A 1 133 ? -4.827 12.630 7.157 1.00 85.75 133 GLN A C 1
ATOM 1055 O O . GLN A 1 133 ? -5.577 11.712 7.476 1.00 85.75 133 GLN A O 1
ATOM 1060 N N . GLY A 1 134 ? -3.638 12.784 7.750 1.00 84.50 134 GLY A N 1
ATOM 1061 C CA . GLY A 1 134 ? -3.160 11.881 8.798 1.00 84.50 134 GLY A CA 1
ATOM 1062 C C . GLY A 1 134 ? -3.923 11.988 10.136 1.00 84.50 134 GLY A C 1
ATOM 1063 O O . GLY A 1 134 ? -4.597 12.993 10.373 1.00 84.50 134 GLY A O 1
ATOM 1064 N N . PRO A 1 135 ? -3.766 11.004 11.048 1.00 91.06 135 PRO A N 1
ATOM 1065 C CA . PRO A 1 135 ? -3.077 9.725 10.845 1.00 91.06 135 PRO A CA 1
ATOM 1066 C C . PRO A 1 135 ? -3.775 8.852 9.795 1.00 91.06 135 PRO A C 1
ATOM 1068 O O . PRO A 1 135 ? -5.003 8.806 9.736 1.00 91.06 135 PRO A O 1
ATOM 1071 N N . VAL A 1 136 ? -2.974 8.194 8.951 1.00 93.44 136 VAL A N 1
ATOM 1072 C CA . VAL A 1 136 ? -3.457 7.314 7.876 1.00 93.44 136 VAL A CA 1
ATOM 1073 C C . VAL A 1 136 ? -3.330 5.863 8.316 1.00 93.44 136 VAL A C 1
ATOM 1075 O O . VAL A 1 136 ? -2.270 5.462 8.810 1.00 93.44 136 VAL A O 1
ATOM 1078 N N . VAL A 1 137 ? -4.391 5.092 8.093 1.00 95.69 137 VAL A N 1
ATOM 1079 C CA . VAL A 1 137 ? -4.426 3.643 8.289 1.00 95.69 137 VAL A CA 1
ATOM 1080 C C . VAL A 1 137 ? -4.696 2.957 6.957 1.00 95.69 137 VAL A C 1
ATOM 1082 O O . VAL A 1 137 ? -5.547 3.399 6.196 1.00 95.69 137 VAL A O 1
ATOM 1085 N N . PHE A 1 138 ? -3.982 1.876 6.669 1.00 94.81 138 PHE A N 1
ATOM 1086 C CA . PHE A 1 138 ? -4.196 1.055 5.481 1.00 94.81 138 PHE A CA 1
ATOM 1087 C C . PHE A 1 138 ? -4.564 -0.365 5.894 1.00 94.81 138 PHE A C 1
ATOM 1089 O O . PHE A 1 138 ? -3.811 -1.001 6.633 1.00 94.81 138 PHE A O 1
ATOM 1096 N N . TYR A 1 139 ? -5.697 -0.860 5.407 1.00 95.75 139 TYR A N 1
ATOM 1097 C CA . TYR A 1 139 ? -6.104 -2.248 5.560 1.00 95.75 139 TYR A CA 1
ATOM 1098 C C . TYR A 1 139 ? -5.816 -3.016 4.273 1.00 95.75 139 TYR A C 1
ATOM 1100 O O . TYR A 1 139 ? -6.311 -2.674 3.201 1.00 95.75 139 TYR A O 1
ATOM 1108 N N . SER A 1 140 ? -4.984 -4.047 4.376 1.00 92.81 140 SER A N 1
ATOM 1109 C CA . SER A 1 140 ? -4.462 -4.748 3.201 1.00 92.81 140 SER A CA 1
ATOM 1110 C C . SER A 1 140 ? -5.471 -5.641 2.492 1.00 92.81 140 SER A C 1
ATOM 1112 O O . SER A 1 140 ? -5.360 -5.751 1.274 1.00 92.81 140 SER A O 1
ATOM 1114 N N . ASP A 1 141 ? -6.445 -6.226 3.203 1.00 92.50 141 ASP A N 1
ATOM 1115 C CA . ASP A 1 141 ? -7.338 -7.257 2.649 1.00 92.50 141 ASP A CA 1
ATOM 1116 C C . ASP A 1 141 ? -8.114 -6.762 1.431 1.00 92.50 141 ASP A C 1
ATOM 1118 O O . ASP A 1 141 ? -8.082 -7.372 0.367 1.00 92.50 141 ASP A O 1
ATOM 1122 N N . ASP A 1 142 ? -8.743 -5.598 1.559 1.00 91.81 142 ASP A N 1
ATOM 1123 C CA . ASP A 1 142 ? -9.507 -4.965 0.487 1.00 91.81 142 ASP A CA 1
ATOM 1124 C C . ASP A 1 142 ? -8.895 -3.640 0.013 1.00 91.81 142 ASP A C 1
ATOM 1126 O O . ASP A 1 142 ? -9.493 -2.926 -0.798 1.00 91.81 142 ASP A O 1
ATOM 1130 N N . ARG A 1 143 ? -7.680 -3.337 0.490 1.00 90.69 143 ARG A N 1
ATOM 1131 C CA . ARG A 1 143 ? -6.887 -2.140 0.175 1.00 90.69 143 ARG A CA 1
ATOM 1132 C C . ARG A 1 143 ? -7.581 -0.834 0.558 1.00 90.69 143 ARG A C 1
ATOM 1134 O O . ARG A 1 143 ? -7.395 0.180 -0.115 1.00 90.69 143 ARG A O 1
ATOM 1141 N N . THR A 1 144 ? -8.382 -0.838 1.620 1.00 93.56 144 THR A N 1
ATOM 1142 C CA . THR A 1 144 ? -9.031 0.383 2.110 1.00 93.56 144 THR A CA 1
ATOM 1143 C C . THR A 1 144 ? -8.039 1.273 2.845 1.00 93.56 144 THR A C 1
ATOM 1145 O O . THR A 1 144 ? -7.268 0.817 3.692 1.00 93.56 144 THR A O 1
ATOM 1148 N N . TRP A 1 145 ? -8.094 2.567 2.543 1.00 94.88 145 TRP A N 1
ATOM 1149 C CA . TRP A 1 145 ? -7.352 3.597 3.254 1.00 94.88 145 TRP A CA 1
ATOM 1150 C C . TRP A 1 145 ? -8.303 4.381 4.145 1.00 94.88 145 TRP A C 1
ATOM 1152 O O . TRP A 1 145 ? -9.389 4.761 3.713 1.00 94.88 145 TRP A O 1
ATOM 1162 N N . TYR A 1 146 ? -7.864 4.662 5.363 1.00 95.69 146 TYR A N 1
ATOM 1163 C CA . TYR A 1 146 ? -8.564 5.487 6.328 1.00 95.69 146 TYR A CA 1
ATOM 1164 C C . TYR A 1 146 ? -7.723 6.696 6.707 1.00 95.69 146 TYR A C 1
ATOM 1166 O O . TYR A 1 146 ? -6.498 6.620 6.811 1.00 95.69 146 TYR A O 1
ATOM 1174 N N . THR A 1 147 ? -8.390 7.819 6.927 1.00 94.31 147 THR A N 1
ATOM 1175 C CA . THR A 1 147 ? -7.772 9.110 7.230 1.00 94.31 147 THR A CA 1
ATOM 1176 C C . THR A 1 147 ? -8.334 9.700 8.511 1.00 94.31 147 THR A C 1
ATOM 1178 O O . THR A 1 147 ? -9.433 9.348 8.937 1.00 94.31 147 THR A O 1
ATOM 1181 N N . ARG A 1 148 ? -7.582 10.614 9.136 1.00 92.62 148 ARG A N 1
ATOM 1182 C CA . ARG A 1 148 ? -7.951 11.283 10.396 1.00 92.62 148 ARG A CA 1
ATOM 1183 C C . ARG A 1 148 ? -8.274 10.283 11.511 1.00 92.62 148 ARG A C 1
ATOM 1185 O O . ARG A 1 148 ? -9.148 10.526 12.340 1.00 92.62 148 ARG A O 1
ATOM 1192 N N . VAL A 1 149 ? -7.567 9.154 11.520 1.00 95.12 149 VAL A N 1
ATOM 1193 C CA . VAL A 1 149 ? -7.867 8.042 12.422 1.00 95.12 149 VAL A CA 1
ATOM 1194 C C . VAL A 1 149 ? -7.326 8.342 13.818 1.00 95.12 149 VAL A C 1
ATOM 1196 O O . VAL A 1 149 ? -6.117 8.304 14.054 1.00 95.12 149 VAL A O 1
ATOM 1199 N N . ASN A 1 150 ? -8.233 8.630 14.748 1.00 95.06 150 ASN A N 1
ATOM 1200 C CA . ASN A 1 150 ? -7.964 8.647 16.187 1.00 95.06 150 ASN A CA 1
ATOM 1201 C C . ASN A 1 150 ? -8.289 7.271 16.813 1.00 95.06 150 ASN A C 1
ATOM 1203 O O . ASN A 1 150 ? -8.738 6.367 16.111 1.00 95.06 150 ASN A O 1
ATOM 1207 N N . SER A 1 151 ? -8.080 7.104 18.121 1.00 96.69 151 SER A N 1
ATOM 1208 C CA . SER A 1 151 ? -8.321 5.829 18.818 1.00 96.69 151 SER A CA 1
ATOM 1209 C C . SER A 1 151 ? -9.765 5.320 18.696 1.00 96.69 151 SER A C 1
ATOM 1211 O O . SER A 1 151 ? -9.966 4.143 18.431 1.00 96.69 151 SER A O 1
ATOM 1213 N N . SER A 1 152 ? -10.766 6.202 18.787 1.00 97.69 152 SER A N 1
ATOM 1214 C CA . SER A 1 152 ? -12.174 5.807 18.633 1.00 97.69 152 SER A CA 1
ATOM 1215 C C . SER A 1 152 ? -12.480 5.356 17.203 1.00 97.69 152 SER A C 1
ATOM 1217 O O . SER A 1 152 ? -13.119 4.329 16.998 1.00 97.69 152 SER A O 1
ATOM 1219 N N . VAL A 1 153 ? -11.957 6.065 16.199 1.00 97.75 153 VAL A N 1
ATOM 1220 C CA . VAL A 1 153 ? -12.113 5.671 14.790 1.00 97.75 153 VAL A CA 1
ATOM 1221 C C . VAL A 1 153 ? -11.413 4.338 14.515 1.00 97.75 153 VAL A C 1
ATOM 1223 O O . VAL A 1 153 ? -11.944 3.517 13.776 1.00 97.75 153 VAL A O 1
ATOM 1226 N N . ALA A 1 154 ? -10.246 4.093 15.118 1.00 98.12 154 ALA A N 1
ATOM 1227 C CA . ALA A 1 154 ? -9.540 2.818 15.010 1.00 98.12 154 ALA A CA 1
ATOM 1228 C C . ALA A 1 154 ? -10.382 1.642 15.529 1.00 98.12 154 ALA A C 1
ATOM 1230 O O . ALA A 1 154 ? -10.489 0.626 14.843 1.00 98.12 154 ALA A O 1
ATOM 1231 N N . GLU A 1 155 ? -11.023 1.790 16.689 1.00 98.12 155 GLU A N 1
ATOM 1232 C CA . GLU A 1 155 ? -11.946 0.782 17.226 1.00 98.12 155 GLU A CA 1
ATOM 1233 C C . GLU A 1 155 ? -13.138 0.546 16.289 1.00 98.12 155 GLU A C 1
ATOM 1235 O O . GLU A 1 155 ? -13.476 -0.603 15.997 1.00 98.12 155 GLU 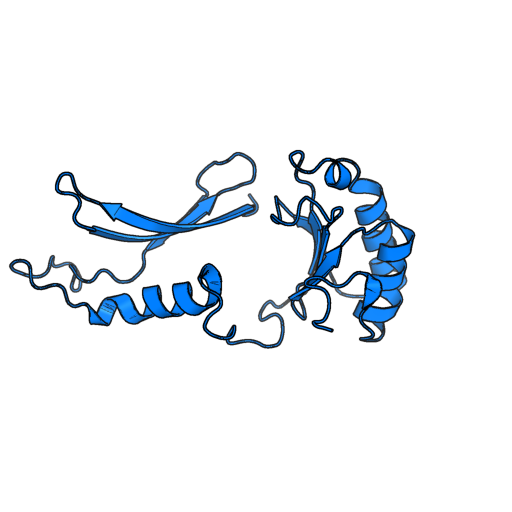A O 1
ATOM 1240 N N . THR A 1 156 ? -13.743 1.615 15.759 1.00 98.38 156 THR A N 1
ATOM 1241 C CA . THR A 1 156 ? -14.847 1.515 14.792 1.00 98.38 156 THR A CA 1
ATOM 1242 C C . THR A 1 156 ? -14.414 0.805 13.510 1.00 98.38 156 THR A C 1
ATOM 1244 O O . THR A 1 156 ? -15.142 -0.053 13.017 1.00 98.38 156 THR A O 1
ATOM 1247 N N . ILE A 1 157 ? -13.221 1.100 12.980 1.00 98.44 157 ILE A N 1
ATOM 1248 C CA . ILE A 1 157 ? -12.669 0.408 11.805 1.00 98.44 157 ILE A CA 1
ATOM 1249 C C . ILE A 1 157 ? -12.598 -1.097 12.066 1.00 98.44 157 ILE A C 1
ATOM 1251 O O . ILE A 1 157 ? -13.024 -1.883 11.223 1.00 98.44 157 ILE A O 1
ATOM 1255 N N . VAL A 1 158 ? -12.102 -1.522 13.226 1.00 98.44 158 VAL A N 1
ATOM 1256 C CA . VAL A 1 158 ? -11.995 -2.955 13.520 1.00 98.44 158 VAL A CA 1
ATOM 1257 C C . VAL A 1 158 ? -13.377 -3.599 13.666 1.00 98.44 158 VAL A C 1
ATOM 1259 O O . VAL A 1 158 ? -13.660 -4.603 13.014 1.00 98.44 158 VAL A O 1
ATOM 1262 N N . ASN A 1 159 ? -14.255 -3.004 14.473 1.00 98.12 159 ASN A N 1
ATOM 1263 C CA . ASN A 1 159 ? -15.551 -3.593 14.818 1.00 98.12 159 ASN A CA 1
ATOM 1264 C C . ASN A 1 159 ? -16.573 -3.566 13.674 1.00 98.12 159 ASN A C 1
ATOM 1266 O O . ASN A 1 159 ? -17.381 -4.486 13.555 1.00 98.12 159 ASN A O 1
ATOM 1270 N N . GLU A 1 160 ? -16.564 -2.527 12.842 1.00 98.19 160 GLU A N 1
ATOM 1271 C CA . GLU A 1 160 ? -17.488 -2.414 11.713 1.00 98.19 160 GLU A CA 1
ATOM 1272 C C . GLU A 1 160 ? -16.872 -2.972 10.435 1.00 98.19 160 GLU A C 1
ATOM 1274 O O . GLU A 1 160 ? -17.473 -3.828 9.786 1.00 98.19 160 GLU A O 1
ATOM 1279 N N . HIS A 1 161 ? -15.656 -2.564 10.072 1.00 97.69 161 HIS A N 1
ATOM 1280 C CA . HIS A 1 161 ? -15.084 -2.984 8.795 1.00 97.69 161 HIS A CA 1
ATOM 1281 C C . HIS A 1 161 ? -14.436 -4.360 8.876 1.00 97.69 161 HIS A C 1
ATOM 1283 O O . HIS A 1 161 ? -14.851 -5.252 8.143 1.00 97.69 161 HIS A O 1
ATOM 1289 N N . LEU A 1 162 ? -13.448 -4.559 9.747 1.00 96.50 162 LEU A N 1
ATOM 1290 C CA . LEU A 1 162 ? -12.676 -5.809 9.744 1.00 96.50 162 LEU A CA 1
ATOM 1291 C C . LEU A 1 162 ? -13.508 -6.999 10.245 1.00 96.50 162 LEU A C 1
ATOM 1293 O O . LEU A 1 162 ? -13.355 -8.102 9.730 1.00 96.50 162 LEU A O 1
ATOM 1297 N N . LEU A 1 163 ? -14.407 -6.774 11.208 1.00 96.81 163 LEU A N 1
ATOM 1298 C CA . LEU A 1 163 ? -15.261 -7.821 11.768 1.00 96.81 163 LEU A CA 1
ATOM 1299 C C . LEU A 1 163 ? -16.562 -8.033 10.972 1.00 96.81 163 LEU A C 1
ATOM 1301 O O . LEU A 1 163 ? -16.953 -9.175 10.745 1.00 96.81 163 LEU A O 1
ATOM 1305 N N . LYS A 1 164 ? -17.246 -6.959 10.545 1.00 97.00 164 LYS A N 1
ATOM 1306 C CA . LYS A 1 164 ? -18.584 -7.041 9.913 1.00 97.00 164 LYS A CA 1
ATOM 1307 C C . LYS A 1 164 ? -18.603 -6.698 8.422 1.00 97.00 164 LYS A C 1
ATOM 1309 O O . LYS A 1 164 ? -19.664 -6.741 7.810 1.00 97.00 164 LYS A O 1
ATOM 1314 N N . SER A 1 165 ? -17.458 -6.372 7.820 1.00 95.38 165 SER A N 1
ATOM 1315 C CA . SER A 1 165 ? -17.343 -5.923 6.420 1.00 95.38 165 SER A CA 1
ATOM 1316 C C . SER A 1 165 ? -18.054 -4.594 6.095 1.00 95.38 165 SER A C 1
ATOM 1318 O O . SER A 1 165 ? -18.262 -4.272 4.924 1.00 95.38 165 SER A O 1
ATOM 1320 N N . ASN A 1 166 ? -18.362 -3.770 7.103 1.00 96.56 166 ASN A N 1
ATOM 1321 C CA . ASN A 1 166 ? -18.984 -2.450 6.955 1.00 96.56 166 ASN A CA 1
ATOM 1322 C C . ASN A 1 166 ? -17.928 -1.332 6.991 1.00 96.56 166 ASN A C 1
ATOM 1324 O O . ASN A 1 166 ? -17.461 -0.932 8.054 1.00 96.56 166 ASN A O 1
ATOM 1328 N N . LYS A 1 167 ? -17.539 -0.803 5.823 1.00 96.12 167 LYS A N 1
ATOM 1329 C CA . LYS A 1 167 ? -16.534 0.275 5.735 1.00 96.12 167 LYS A CA 1
ATOM 1330 C C . LYS A 1 167 ? -16.988 1.550 6.444 1.00 96.12 167 LYS A C 1
ATOM 1332 O O . LYS A 1 167 ? -18.106 2.020 6.229 1.00 96.12 167 LYS A O 1
ATOM 1337 N N . VAL A 1 168 ? -16.069 2.181 7.173 1.00 96.56 168 VAL A N 1
ATOM 1338 C CA . VAL A 1 168 ? -16.282 3.490 7.810 1.00 96.56 168 VAL A CA 1
ATOM 1339 C C . VAL A 1 168 ? -16.132 4.591 6.752 1.00 96.56 168 VAL A C 1
ATOM 1341 O O . VAL A 1 168 ? -15.067 5.186 6.577 1.00 96.56 168 VAL A O 1
ATOM 1344 N N . ILE A 1 169 ? -17.188 4.802 5.962 1.00 95.44 169 ILE A N 1
ATOM 1345 C CA . ILE A 1 169 ? -17.156 5.617 4.732 1.00 95.44 169 ILE A CA 1
ATOM 1346 C C . ILE A 1 169 ? -16.695 7.063 4.946 1.00 95.44 169 ILE A C 1
ATOM 1348 O O . ILE A 1 169 ? -16.035 7.618 4.075 1.00 95.44 169 ILE A O 1
ATOM 1352 N N . GLU A 1 170 ? -17.002 7.648 6.101 1.00 95.19 170 GLU A N 1
ATOM 1353 C CA . GLU A 1 170 ? -16.635 9.017 6.487 1.00 95.19 170 GLU A CA 1
ATOM 1354 C C . GLU A 1 170 ? -15.117 9.225 6.598 1.00 95.19 170 GLU A C 1
ATOM 1356 O O . GLU A 1 170 ? -14.622 10.328 6.378 1.00 95.19 170 GLU A O 1
ATOM 1361 N N . HIS A 1 171 ? -14.374 8.153 6.880 1.00 95.31 171 HIS A N 1
ATOM 1362 C CA . HIS A 1 171 ? -12.922 8.170 7.018 1.00 95.31 171 HIS A CA 1
ATOM 1363 C C . HIS A 1 171 ? -12.200 7.559 5.810 1.00 95.31 171 HIS A C 1
ATOM 1365 O O . HIS A 1 171 ? -10.969 7.613 5.759 1.00 95.31 171 HIS A O 1
ATOM 1371 N N . CYS A 1 172 ? -12.928 6.993 4.840 1.00 94.94 172 CYS A N 1
ATOM 1372 C CA . CYS A 1 172 ? -12.350 6.337 3.668 1.00 94.94 172 CYS A CA 1
ATOM 1373 C C . CYS A 1 172 ? -11.624 7.324 2.741 1.00 94.94 172 CYS A C 1
ATOM 1375 O O . CYS A 1 172 ? -12.111 8.420 2.460 1.00 94.94 172 CYS A O 1
ATOM 1377 N N . TYR A 1 173 ? -10.480 6.892 2.212 1.00 91.25 173 TYR A N 1
ATOM 1378 C CA . TYR A 1 173 ? -9.711 7.603 1.198 1.00 91.25 173 TYR A CA 1
ATOM 1379 C C . TYR A 1 173 ? -9.469 6.720 -0.045 1.00 91.25 173 TYR A C 1
ATOM 1381 O O . TYR A 1 173 ? -9.174 5.533 0.106 1.00 91.25 173 TYR A O 1
ATOM 1389 N N . PRO A 1 174 ? -9.546 7.273 -1.270 1.00 87.88 174 PRO A N 1
ATOM 1390 C CA . PRO A 1 174 ? -10.078 8.601 -1.584 1.00 87.88 174 PRO A CA 1
ATOM 1391 C C . PRO A 1 174 ? -11.549 8.732 -1.143 1.00 87.88 174 PRO A C 1
ATOM 1393 O O . PRO A 1 174 ? -12.248 7.717 -1.054 1.00 87.88 174 PRO A O 1
ATOM 1396 N N . PRO A 1 175 ? -12.023 9.950 -0.818 1.00 82.56 175 PRO A N 1
ATOM 1397 C CA . PRO A 1 175 ? -13.435 10.153 -0.517 1.00 82.56 175 PRO A CA 1
ATOM 1398 C C . PRO A 1 175 ? -14.266 9.683 -1.714 1.00 82.56 175 PRO A C 1
ATOM 1400 O O . PRO A 1 175 ? -13.846 9.855 -2.862 1.00 82.56 175 PRO A O 1
ATOM 1403 N N . LYS A 1 176 ? -15.431 9.071 -1.458 1.00 77.94 176 LYS A N 1
ATOM 1404 C CA . LYS A 1 176 ? -16.341 8.684 -2.543 1.00 77.94 176 LYS A CA 1
ATOM 1405 C C . LYS A 1 176 ? -16.611 9.917 -3.405 1.00 77.94 176 LYS A C 1
ATOM 1407 O O . LYS A 1 176 ? -16.954 10.970 -2.872 1.00 77.94 176 LYS A O 1
ATOM 1412 N N . SER A 1 177 ? -16.428 9.776 -4.715 1.00 59.56 177 SER A N 1
ATOM 1413 C CA . SER A 1 177 ? -16.874 10.771 -5.683 1.00 59.56 177 SER A CA 1
ATOM 1414 C C . SER A 1 177 ? -18.366 11.008 -5.459 1.00 59.56 177 SER A C 1
ATOM 1416 O O . SER A 1 177 ? -19.148 10.059 -5.570 1.00 59.56 177 SER A O 1
ATOM 1418 N N . VAL A 1 178 ? -18.715 12.233 -5.061 1.00 43.19 178 VAL A N 1
ATOM 1419 C CA . VAL A 1 178 ? -20.097 12.727 -5.059 1.00 43.19 178 VAL A CA 1
ATOM 1420 C C . VAL A 1 178 ? -20.578 12.817 -6.499 1.00 43.19 178 VAL A C 1
ATOM 1422 O O . VAL A 1 178 ? -19.769 13.271 -7.341 1.00 43.19 178 VAL A O 1
#